Protein AF-A0A3P6DLV8-F1 (afdb_monomer)

pLDDT: mean 71.83, std 14.86, range [35.56, 89.44]

Secondary structure (DSSP, 8-state):
---HHHHHHHHTTSSPPPTTSSS---------S-B-TTT-SBGGGGS----------

Organism: Brassica oleracea (NCBI:txid3712)

Mean predicted aligned error: 16.57 Å

Sequence (57 aa):
ASDPVQRLLFRSGLLSPPPMVAMGRKGGERDTRPVDPMTGRYVDAEKTPAISDNVQA

Solvent-accessible surface area (backbone atoms only — n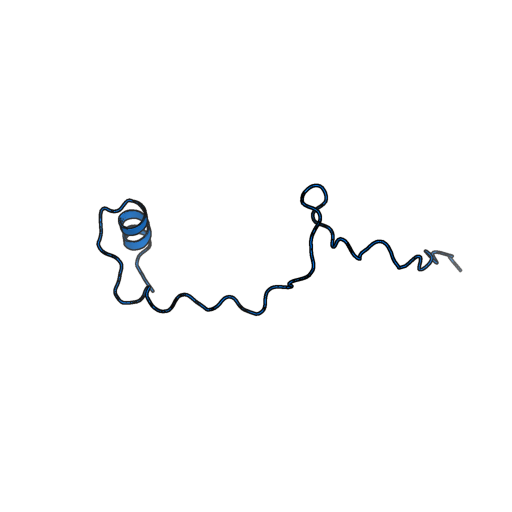ot comparable to full-atom values): 4130 Å² total; per-residue (Å²): 134,82,56,73,65,59,56,52,37,35,74,70,67,77,38,78,81,60,88,76,62,79,71,64,74,75,74,67,91,65,85,78,71,59,56,38,90,90,75,73,42,55,65,76,68,81,80,69,93,78,76,88,82,85,75,90,130

Foldseek 3Di:
DDDPVQVVCVVVVNDDDDPPCVPDPPPDDDPPFDADPVPRHGPPPPPDDDDDPDDDD

Radius of gyration: 22.52 Å; Cα contacts (8 Å, |Δi|>4): 19; chains: 1; bounding box: 45×29×53 Å

Structure (mmCIF, N/CA/C/O backbone):
data_AF-A0A3P6DLV8-F1
#
_entry.id   AF-A0A3P6DLV8-F1
#
loop_
_atom_site.group_PDB
_atom_site.id
_atom_site.type_symbol
_atom_site.label_atom_id
_atom_site.label_alt_id
_atom_site.label_comp_id
_atom_site.label_asym_id
_atom_site.label_entity_id
_atom_site.label_seq_id
_atom_site.pdbx_PDB_ins_code
_atom_site.Cartn_x
_atom_site.Cartn_y
_atom_site.Cartn_z
_atom_site.occupancy
_atom_site.B_iso_or_equiv
_atom_site.auth_seq_id
_atom_site.auth_comp_id
_atom_site.auth_asym_id
_atom_site.auth_atom_id
_atom_site.pdbx_PDB_model_num
ATOM 1 N N . ALA A 1 1 ? -3.341 11.078 8.657 1.00 58.81 1 ALA A N 1
ATOM 2 C CA . ALA A 1 1 ? -2.049 10.363 8.627 1.00 58.81 1 ALA A CA 1
ATOM 3 C C . ALA A 1 1 ? -1.992 9.461 9.855 1.00 58.81 1 ALA A C 1
ATOM 5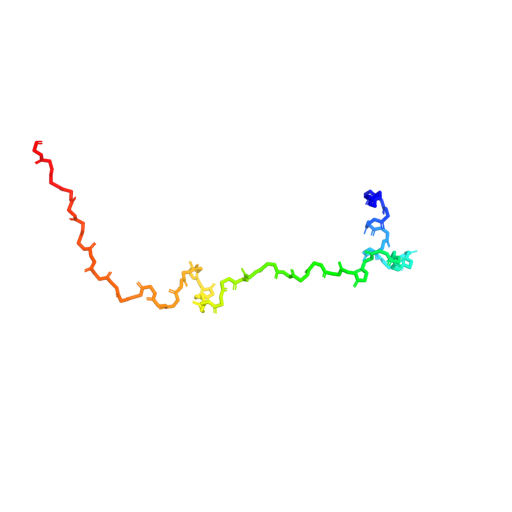 O O . ALA A 1 1 ? -2.297 9.954 10.930 1.00 58.81 1 ALA A O 1
ATOM 6 N N . SER A 1 2 ? -1.726 8.159 9.706 1.00 65.94 2 SER A N 1
ATOM 7 C CA . SER A 1 2 ? -1.600 7.247 10.856 1.00 65.94 2 SER A CA 1
ATOM 8 C C . SER A 1 2 ? -0.261 7.468 11.553 1.00 65.94 2 SER A C 1
ATOM 10 O O . SER A 1 2 ? 0.759 7.584 10.867 1.00 65.94 2 SER A O 1
ATOM 12 N N . ASP A 1 3 ? -0.266 7.456 12.879 1.00 80.06 3 ASP A N 1
ATOM 13 C CA . ASP A 1 3 ? 0.938 7.552 13.699 1.00 80.06 3 ASP A CA 1
ATOM 14 C C . ASP A 1 3 ? 1.942 6.414 13.363 1.00 80.06 3 ASP A C 1
ATOM 16 O O . ASP A 1 3 ? 1.518 5.278 13.098 1.00 80.06 3 ASP A O 1
ATOM 20 N N . PRO A 1 4 ? 3.266 6.669 13.301 1.00 81.38 4 PRO A N 1
ATOM 21 C CA . PRO A 1 4 ? 4.261 5.653 12.951 1.00 81.38 4 PRO A CA 1
ATOM 22 C C . PRO A 1 4 ? 4.217 4.394 13.825 1.00 81.38 4 PRO A C 1
ATOM 24 O O . PRO A 1 4 ? 4.431 3.297 13.301 1.00 81.38 4 PRO A O 1
ATOM 27 N N . VAL A 1 5 ? 3.887 4.521 15.115 1.00 85.31 5 VAL A N 1
ATOM 28 C CA . VAL A 1 5 ? 3.775 3.381 16.039 1.00 85.31 5 VAL A CA 1
ATOM 29 C C . VAL A 1 5 ? 2.573 2.513 15.678 1.00 85.31 5 VAL A C 1
ATOM 31 O O . VAL A 1 5 ? 2.677 1.288 15.625 1.00 85.31 5 VAL A O 1
ATOM 34 N N . GLN A 1 6 ? 1.454 3.137 15.312 1.00 84.75 6 GLN A N 1
ATOM 35 C CA . GLN A 1 6 ? 0.243 2.435 14.891 1.00 84.75 6 GLN A CA 1
ATOM 36 C C . GLN A 1 6 ? 0.483 1.550 13.657 1.00 84.75 6 GLN A C 1
ATOM 38 O O . GLN A 1 6 ? -0.039 0.438 13.572 1.00 84.75 6 GLN A O 1
ATOM 43 N N . ARG A 1 7 ? 1.325 2.003 12.715 1.00 80.75 7 ARG A N 1
ATOM 44 C CA . ARG A 1 7 ? 1.741 1.201 11.548 1.00 80.75 7 ARG A CA 1
ATOM 45 C C . ARG A 1 7 ? 2.589 -0.004 11.940 1.00 80.75 7 ARG A C 1
ATOM 47 O O . ARG A 1 7 ? 2.461 -1.052 11.310 1.00 80.75 7 ARG A O 1
ATOM 54 N N . LEU A 1 8 ? 3.470 0.147 12.928 1.00 86.88 8 LEU A N 1
ATOM 55 C CA . LEU A 1 8 ? 4.320 -0.942 13.402 1.00 86.88 8 LEU A CA 1
ATOM 56 C C . LEU A 1 8 ? 3.492 -2.006 14.135 1.00 86.88 8 LEU A C 1
ATOM 58 O O . LEU A 1 8 ? 3.591 -3.179 13.791 1.00 86.88 8 LEU A O 1
ATOM 62 N N . LEU A 1 9 ? 2.614 -1.584 15.050 1.00 88.75 9 LEU A N 1
ATOM 63 C CA . LEU A 1 9 ? 1.732 -2.470 15.820 1.00 88.75 9 LEU A CA 1
ATOM 64 C C . LEU A 1 9 ? 0.703 -3.202 14.946 1.00 88.75 9 LEU A C 1
ATOM 66 O O . LEU A 1 9 ? 0.391 -4.366 15.189 1.00 88.75 9 LEU A O 1
ATOM 70 N N . PHE A 1 10 ? 0.198 -2.549 13.895 1.00 83.00 10 PHE A N 1
ATOM 71 C CA . PHE A 1 10 ? -0.661 -3.205 12.909 1.00 83.00 10 PHE A CA 1
ATOM 72 C C . PHE A 1 10 ? 0.102 -4.276 12.112 1.00 83.00 10 PHE A C 1
ATOM 74 O O . PHE A 1 10 ? -0.379 -5.395 11.959 1.00 83.00 10 PHE A O 1
ATOM 81 N N . ARG A 1 11 ? 1.321 -3.968 11.643 1.00 81.62 11 ARG A N 1
ATOM 82 C CA . ARG A 1 11 ? 2.167 -4.936 10.918 1.00 81.62 11 ARG A CA 1
ATOM 83 C C . ARG A 1 11 ? 2.594 -6.119 11.786 1.00 81.62 11 ARG A C 1
ATOM 85 O O . ARG A 1 11 ? 2.822 -7.191 11.240 1.00 81.62 11 ARG A O 1
ATOM 92 N N . SER A 1 12 ? 2.702 -5.932 13.101 1.00 89.44 12 SER A N 1
ATOM 93 C CA . SER A 1 12 ? 2.987 -7.011 14.050 1.00 89.44 12 SER A CA 1
ATOM 94 C C . SER A 1 12 ? 1.741 -7.792 14.484 1.00 89.44 12 SER A C 1
ATOM 96 O O . SER A 1 12 ? 1.864 -8.698 15.301 1.00 89.44 12 SER A O 1
ATOM 98 N N . GLY A 1 13 ? 0.547 -7.447 13.983 1.00 85.75 13 GLY A N 1
ATOM 99 C CA . GLY A 1 13 ? -0.709 -8.124 1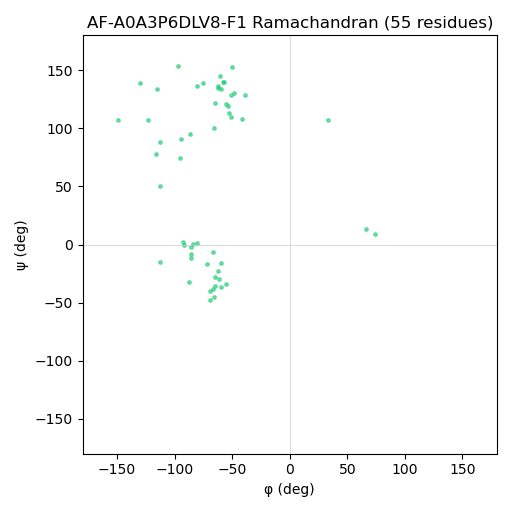4.323 1.00 85.75 13 GLY A CA 1
ATOM 100 C C . GLY A 1 13 ? -1.251 -7.818 15.725 1.00 85.75 13 GLY A C 1
ATOM 101 O O . GLY A 1 13 ? -2.208 -8.454 16.152 1.00 85.75 13 GLY A O 1
ATOM 102 N N . LEU A 1 14 ? -0.669 -6.848 16.441 1.00 87.81 14 LEU A N 1
ATOM 103 C CA . LEU A 1 14 ? -1.080 -6.458 17.801 1.00 87.81 14 LEU A CA 1
ATOM 104 C C . LEU A 1 14 ? -2.224 -5.437 17.816 1.00 87.81 14 LEU A C 1
ATOM 106 O O . LEU A 1 14 ? -2.801 -5.165 18.866 1.00 87.81 14 LEU A O 1
ATOM 110 N N . LEU A 1 15 ? -2.539 -4.850 16.663 1.00 85.69 15 LEU A N 1
ATOM 111 C CA . LEU A 1 15 ? -3.621 -3.889 16.501 1.00 85.69 15 LEU A CA 1
ATOM 112 C C . LEU A 1 15 ? -4.501 -4.293 15.318 1.00 85.69 15 LEU A C 1
ATOM 114 O O . LEU A 1 15 ? -3.993 -4.685 14.268 1.00 85.69 15 LEU A O 1
ATOM 118 N N . SER A 1 16 ? -5.819 -4.161 15.470 1.00 82.00 16 SER A N 1
ATOM 119 C CA . SER A 1 16 ? -6.776 -4.374 14.381 1.00 82.00 16 SER A CA 1
ATOM 120 C C . SER A 1 16 ? -6.520 -3.406 13.212 1.00 82.00 16 SER A C 1
ATOM 122 O O . SER A 1 16 ? -6.151 -2.252 13.459 1.00 82.00 16 SER A O 1
ATOM 124 N N . PRO A 1 17 ? -6.730 -3.825 11.946 1.00 74.62 17 PRO A N 1
ATOM 125 C CA . PRO A 1 17 ? -6.541 -2.966 10.782 1.00 74.62 17 PRO A CA 1
ATOM 126 C C . PRO A 1 17 ? -7.282 -1.638 10.931 1.00 74.62 17 PRO A C 1
ATOM 128 O O . PRO A 1 17 ? -8.482 -1.640 11.215 1.00 74.62 17 PRO A O 1
ATOM 131 N N . PRO A 1 18 ? -6.597 -0.496 10.734 1.00 74.62 18 PRO A N 1
ATOM 132 C CA . PRO A 1 18 ? -7.262 0.791 10.757 1.00 74.62 18 PRO A CA 1
ATOM 133 C C . PRO A 1 18 ? -8.388 0.826 9.708 1.00 74.62 18 PRO A C 1
ATOM 135 O O . PRO A 1 18 ? -8.182 0.381 8.574 1.00 74.62 18 PRO A O 1
ATOM 138 N N . PRO A 1 19 ? -9.550 1.425 10.015 1.00 73.19 19 PRO A N 1
ATOM 139 C CA . PRO A 1 19 ? -10.679 1.507 9.080 1.00 73.19 19 PRO A CA 1
ATOM 140 C C . PRO A 1 19 ? -10.334 2.252 7.773 1.00 73.19 19 PRO A C 1
ATOM 142 O O . PRO A 1 19 ? -11.031 2.127 6.773 1.00 73.19 19 PRO A O 1
ATOM 145 N N . MET A 1 20 ? -9.220 2.995 7.752 1.00 61.91 20 MET A N 1
ATOM 146 C CA . MET A 1 20 ? -8.724 3.764 6.606 1.00 61.91 20 MET A CA 1
ATOM 147 C C . MET A 1 20 ? -7.719 3.013 5.711 1.00 61.91 20 MET A C 1
ATOM 149 O O . MET A 1 20 ? -7.219 3.599 4.754 1.00 61.91 20 MET A O 1
ATOM 153 N N . VAL A 1 21 ? -7.400 1.738 5.981 1.00 61.38 21 VAL A N 1
ATOM 154 C CA . VAL A 1 21 ? -6.510 0.939 5.103 1.00 61.38 21 VAL A CA 1
ATOM 155 C C . VAL A 1 21 ? -7.280 0.260 3.956 1.00 61.38 21 VAL A C 1
ATOM 157 O O . VAL A 1 21 ? -6.671 -0.263 3.029 1.00 61.38 21 VAL A O 1
ATOM 160 N N . ALA A 1 22 ? -8.618 0.311 3.966 1.00 60.19 22 ALA A N 1
ATOM 161 C CA . ALA A 1 22 ? -9.469 -0.337 2.962 1.00 60.19 22 ALA A CA 1
ATOM 162 C C . ALA A 1 22 ? -9.444 0.333 1.571 1.00 60.19 22 ALA A C 1
ATOM 164 O O . ALA A 1 22 ? -9.800 -0.302 0.582 1.00 60.19 22 ALA A O 1
ATOM 165 N N . MET A 1 23 ? -8.971 1.577 1.454 1.00 64.00 23 MET A N 1
ATOM 166 C CA . MET A 1 23 ? -8.613 2.160 0.157 1.00 64.00 23 MET A CA 1
ATOM 167 C C . MET A 1 23 ? -7.115 1.974 -0.073 1.00 64.00 23 MET A C 1
ATOM 169 O O . MET A 1 23 ? -6.308 2.899 0.031 1.00 64.00 23 MET A O 1
ATOM 173 N N . GLY A 1 24 ? -6.736 0.732 -0.383 1.00 66.50 24 GLY A N 1
ATOM 174 C CA . GLY A 1 24 ? -5.4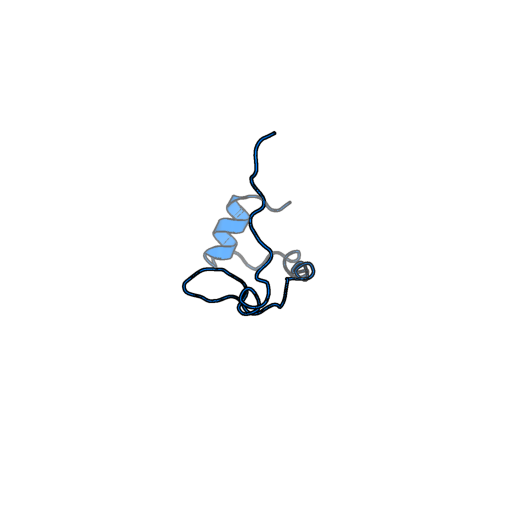59 0.467 -1.024 1.00 66.50 24 GLY A CA 1
ATOM 175 C C . GLY A 1 24 ? -5.392 1.331 -2.276 1.00 66.50 24 GLY A C 1
ATOM 176 O O . GLY A 1 24 ? -6.265 1.242 -3.139 1.00 66.50 24 GLY A O 1
ATOM 177 N N . ARG A 1 25 ? -4.398 2.219 -2.343 1.00 66.81 25 ARG A N 1
ATOM 178 C CA . ARG A 1 25 ? -4.114 3.014 -3.542 1.00 66.81 25 ARG A CA 1
ATOM 179 C C . ARG A 1 25 ? -4.039 2.006 -4.682 1.00 66.81 25 ARG A C 1
ATOM 181 O O . ARG A 1 25 ? -3.116 1.190 -4.683 1.00 66.81 25 ARG A O 1
ATOM 188 N N . LYS A 1 26 ? -5.022 2.006 -5.591 1.00 73.56 26 LYS A N 1
ATOM 189 C CA . LYS A 1 26 ? -4.880 1.289 -6.858 1.00 73.56 26 LYS A CA 1
ATOM 190 C C . LYS A 1 26 ? -3.571 1.816 -7.423 1.00 73.56 26 LYS A C 1
ATOM 192 O O . LYS A 1 26 ? -3.448 3.028 -7.596 1.00 73.56 26 LYS A O 1
ATOM 197 N N . GLY A 1 27 ? -2.559 0.948 -7.507 1.00 71.31 27 GLY A N 1
ATOM 198 C CA . GLY A 1 27 ? -1.242 1.352 -7.979 1.00 71.31 27 GLY A CA 1
ATOM 199 C C . GLY A 1 27 ? -1.447 2.141 -9.262 1.00 71.31 27 GLY A C 1
ATOM 200 O O . GLY A 1 27 ? -2.227 1.704 -10.108 1.00 71.31 27 GLY A O 1
ATOM 201 N N . GLY A 1 28 ? -0.828 3.321 -9.360 1.00 76.81 28 G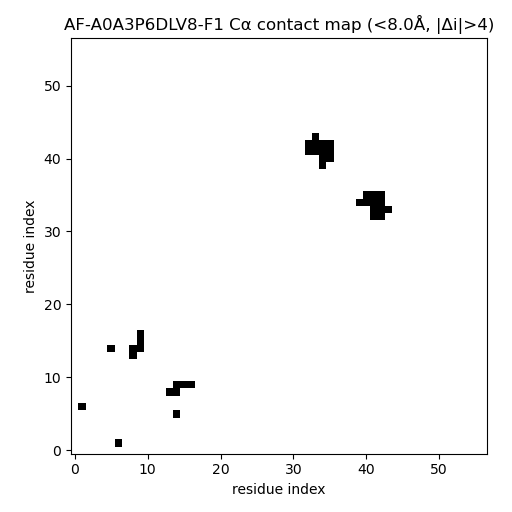LY A N 1
ATOM 202 C CA . GLY A 1 28 ? -0.774 4.030 -10.635 1.00 76.81 28 GLY A CA 1
ATOM 203 C C 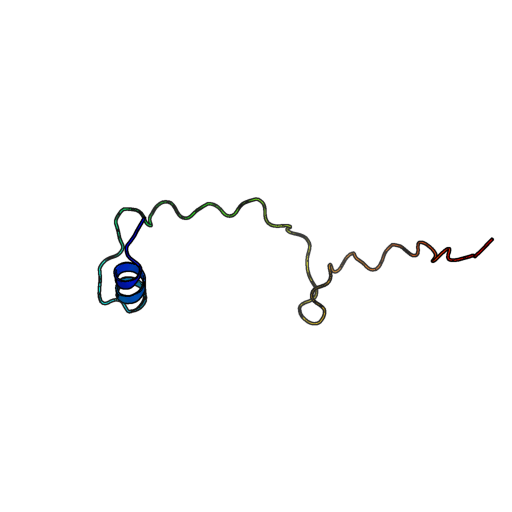. GLY A 1 28 ? -0.290 3.065 -11.712 1.00 76.81 28 GLY A C 1
ATOM 204 O O . GLY A 1 28 ? 0.382 2.084 -11.376 1.00 76.81 28 GLY A O 1
ATOM 205 N N . GLU A 1 29 ? -0.689 3.311 -12.957 1.00 81.38 29 GLU A N 1
ATOM 206 C CA . GLU A 1 29 ? -0.360 2.460 -14.099 1.00 81.38 29 GLU A CA 1
ATOM 207 C C . GLU A 1 29 ? 1.100 2.010 -14.007 1.00 81.38 29 GLU A C 1
ATOM 209 O O . GLU A 1 29 ? 2.034 2.811 -14.069 1.00 81.38 29 GLU A O 1
ATOM 214 N N . ARG A 1 30 ? 1.282 0.724 -13.698 1.00 74.69 30 ARG A N 1
ATOM 215 C CA . ARG A 1 30 ? 2.606 0.123 -13.686 1.00 74.69 30 ARG A CA 1
ATOM 216 C C . ARG A 1 30 ? 2.915 -0.193 -15.129 1.00 74.69 30 ARG A C 1
ATOM 218 O O . ARG A 1 30 ? 2.055 -0.731 -15.823 1.00 74.69 30 ARG A O 1
ATOM 225 N N . ASP A 1 31 ? 4.135 0.103 -15.547 1.00 77.50 31 ASP A N 1
ATOM 226 C CA . ASP A 1 31 ? 4.627 -0.433 -16.803 1.00 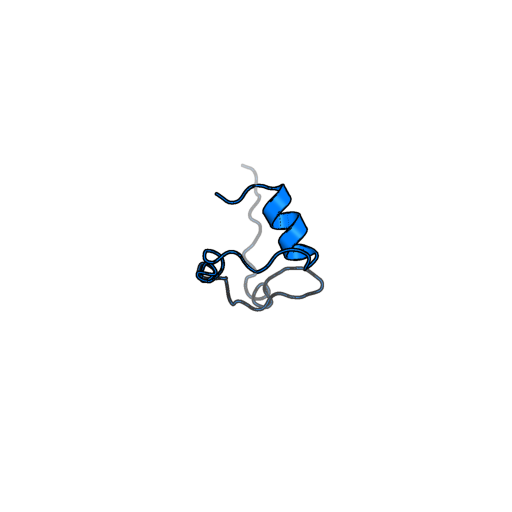77.50 31 ASP A CA 1
ATOM 227 C C . ASP A 1 31 ? 4.488 -1.964 -16.750 1.00 77.50 31 ASP A C 1
ATOM 229 O O . ASP A 1 31 ? 4.958 -2.613 -15.810 1.00 77.50 31 ASP A O 1
ATOM 233 N N . THR A 1 32 ? 3.732 -2.516 -17.696 1.00 80.31 32 THR A N 1
ATOM 234 C CA . THR A 1 32 ? 3.424 -3.950 -17.778 1.00 80.31 32 THR A CA 1
ATOM 235 C C . THR A 1 32 ? 4.427 -4.698 -18.644 1.00 80.31 32 THR A C 1
ATOM 237 O O . THR A 1 32 ? 4.309 -5.916 -18.789 1.00 80.31 32 THR A O 1
ATOM 240 N N . ARG A 1 33 ? 5.417 -3.996 -19.217 1.00 85.31 33 ARG A N 1
ATOM 241 C CA . ARG A 1 33 ? 6.438 -4.628 -20.043 1.00 85.31 33 ARG A CA 1
ATOM 242 C C . ARG A 1 33 ? 7.204 -5.678 -19.236 1.00 85.31 33 ARG A C 1
ATOM 244 O O . ARG A 1 33 ? 7.621 -5.400 -18.108 1.00 85.31 33 ARG A O 1
ATOM 251 N N . PRO A 1 34 ? 7.412 -6.876 -19.804 1.00 84.06 34 PRO A N 1
ATOM 252 C CA . PRO A 1 34 ? 8.185 -7.915 -19.148 1.00 84.06 34 PRO A CA 1
ATOM 253 C C . PRO A 1 34 ? 9.620 -7.428 -18.934 1.00 84.06 34 PRO A C 1
ATOM 255 O O . PRO A 1 34 ? 10.240 -6.852 -19.831 1.00 84.06 34 PRO A O 1
ATOM 258 N N . VAL A 1 35 ? 10.137 -7.656 -17.730 1.00 87.44 35 VAL A N 1
ATOM 259 C CA . VAL A 1 35 ? 11.496 -7.298 -17.320 1.00 87.44 35 VAL A CA 1
ATOM 260 C C . VAL A 1 35 ? 12.258 -8.580 -17.022 1.00 87.44 35 VAL A C 1
ATOM 262 O O . VAL A 1 35 ? 11.740 -9.463 -16.338 1.00 87.44 35 VAL A O 1
ATOM 265 N N . ASP A 1 36 ? 13.481 -8.680 -17.532 1.00 86.06 36 ASP A N 1
ATOM 266 C CA . ASP A 1 36 ? 14.380 -9.784 -17.227 1.00 86.06 36 ASP A CA 1
ATOM 267 C C . ASP A 1 36 ? 14.755 -9.750 -15.731 1.00 86.06 36 ASP A C 1
ATOM 269 O O . ASP A 1 36 ? 15.315 -8.751 -15.261 1.00 86.06 36 ASP A O 1
ATOM 273 N N . PRO A 1 37 ? 14.478 -10.824 -14.968 1.00 85.25 37 PRO A N 1
ATOM 274 C CA . PRO A 1 37 ? 14.775 -10.879 -13.541 1.00 85.25 37 P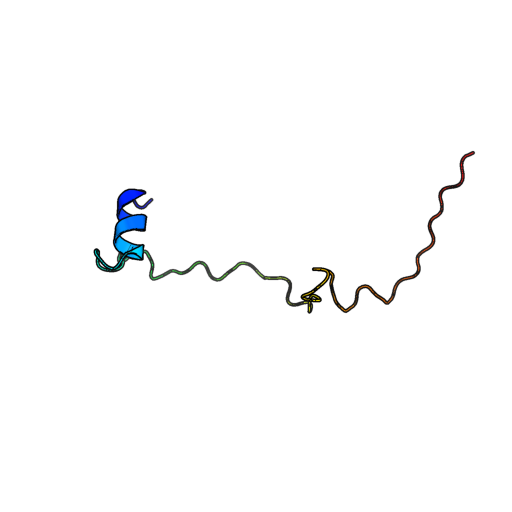RO A CA 1
ATOM 275 C C . PRO A 1 37 ? 16.271 -10.775 -13.218 1.00 85.25 37 PRO A C 1
ATOM 277 O O . PRO A 1 37 ? 16.608 -10.395 -12.098 1.00 85.25 37 PRO A O 1
ATOM 280 N N . MET A 1 38 ? 17.165 -11.108 -14.155 1.00 87.19 38 MET A N 1
ATOM 281 C CA . MET A 1 38 ? 18.609 -11.083 -13.920 1.00 87.19 38 MET A CA 1
ATOM 282 C C . MET A 1 38 ? 19.232 -9.709 -14.190 1.00 87.19 38 MET A C 1
ATOM 284 O O . MET A 1 38 ? 20.198 -9.327 -13.532 1.00 87.19 38 MET A O 1
ATOM 288 N N . THR A 1 39 ? 18.685 -8.949 -15.142 1.00 82.75 39 THR A N 1
ATOM 289 C CA . THR A 1 39 ? 19.270 -7.669 -15.583 1.00 82.75 39 THR A CA 1
ATOM 290 C C . THR A 1 39 ? 18.429 -6.445 -15.242 1.00 82.75 39 THR A C 1
ATOM 292 O O . THR A 1 39 ? 18.928 -5.321 -15.325 1.00 82.75 39 THR A O 1
ATOM 295 N N . GLY A 1 40 ? 17.158 -6.625 -14.875 1.00 83.44 40 GLY A N 1
ATOM 296 C CA . GLY A 1 40 ? 16.233 -5.522 -14.618 1.00 83.44 40 GLY A CA 1
ATOM 297 C C . GLY A 1 40 ? 15.888 -4.700 -15.866 1.00 83.44 40 GLY A C 1
ATOM 298 O O . GLY A 1 40 ? 15.334 -3.609 -15.739 1.00 83.44 40 GLY A O 1
ATOM 299 N N . ARG A 1 41 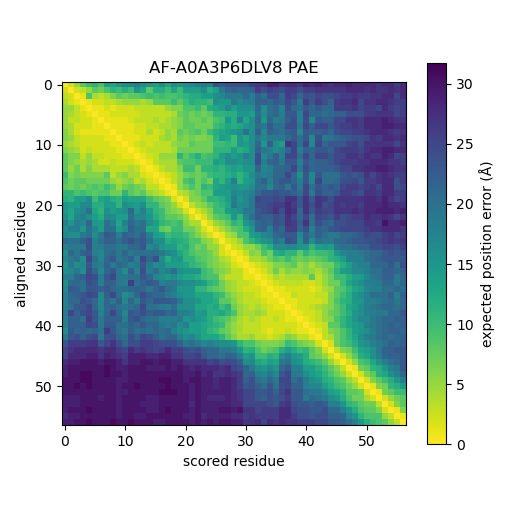? 16.215 -5.192 -17.070 1.00 85.75 41 ARG A N 1
ATOM 300 C CA . ARG A 1 41 ? 15.913 -4.540 -18.354 1.00 85.75 41 ARG A CA 1
ATOM 301 C C . ARG A 1 41 ? 14.647 -5.115 -18.978 1.00 85.75 41 ARG A C 1
ATOM 303 O O . ARG A 1 41 ? 14.309 -6.270 -18.746 1.00 85.75 41 ARG A O 1
ATOM 310 N N . TYR A 1 42 ? 13.958 -4.320 -19.794 1.00 88.50 42 TYR A N 1
ATOM 311 C CA . TYR A 1 42 ? 12.817 -4.813 -20.565 1.00 88.50 42 TYR A CA 1
ATOM 312 C C . TYR A 1 42 ? 13.262 -5.898 -21.547 1.00 88.50 42 TYR A C 1
ATOM 314 O O . TYR A 1 42 ? 14.268 -5.723 -22.231 1.00 88.50 42 TYR A O 1
ATOM 322 N N . VAL A 1 43 ? 12.495 -6.983 -21.641 1.00 82.25 43 VAL A N 1
ATOM 323 C CA . VAL A 1 43 ? 12.790 -8.113 -22.540 1.00 82.25 43 VAL A CA 1
ATOM 324 C C . VAL A 1 43 ? 12.800 -7.665 -24.011 1.00 82.25 43 VAL A C 1
ATOM 326 O O . VAL A 1 43 ? 13.588 -8.163 -24.805 1.00 82.25 43 VAL A O 1
ATOM 329 N N . ASP A 1 44 ? 12.017 -6.639 -24.358 1.00 69.19 44 ASP A N 1
ATOM 330 C CA . ASP A 1 44 ? 11.955 -6.076 -25.716 1.00 69.19 44 ASP A CA 1
ATOM 331 C C . ASP A 1 44 ? 13.109 -5.108 -26.051 1.00 69.19 44 ASP A C 1
ATOM 333 O O . ASP A 1 44 ? 13.149 -4.542 -27.146 1.00 69.19 44 ASP A O 1
ATOM 337 N N . ALA A 1 45 ? 14.058 -4.881 -25.132 1.00 61.69 45 ALA A N 1
ATOM 338 C CA . ALA A 1 45 ? 15.175 -3.953 -25.342 1.00 61.69 45 ALA A CA 1
ATOM 339 C C . ALA A 1 45 ? 16.163 -4.406 -26.437 1.00 61.69 45 ALA A C 1
ATOM 341 O O . ALA A 1 45 ? 17.064 -3.650 -26.795 1.00 61.69 45 ALA A O 1
ATOM 342 N N . GLU A 1 46 ? 16.002 -5.611 -26.991 1.00 59.16 46 GLU A N 1
ATOM 343 C CA . GLU A 1 46 ? 16.920 -6.181 -27.981 1.00 59.16 46 GLU A CA 1
ATOM 344 C C . GLU A 1 46 ? 16.639 -5.769 -29.439 1.00 59.16 46 GLU A C 1
ATOM 346 O O . GLU A 1 46 ? 17.421 -6.119 -30.322 1.00 59.16 46 GLU A O 1
ATOM 351 N N . LYS A 1 47 ? 15.590 -4.979 -29.736 1.00 57.25 47 LYS A N 1
ATOM 352 C CA . LYS A 1 47 ? 15.295 -4.550 -31.122 1.00 57.25 47 LYS A CA 1
ATOM 353 C C . LYS A 1 47 ? 15.468 -3.054 -31.411 1.00 57.25 47 LYS A C 1
ATOM 355 O O . LYS A 1 47 ? 14.629 -2.457 -32.085 1.00 57.25 47 LYS A O 1
ATOM 360 N N . THR A 1 48 ? 16.614 -2.488 -31.033 1.00 46.44 48 THR A N 1
ATOM 361 C CA . THR A 1 48 ? 17.125 -1.279 -31.705 1.00 46.44 48 THR A CA 1
ATOM 362 C C . THR A 1 48 ? 18.657 -1.237 -31.703 1.00 46.44 48 THR A C 1
ATOM 364 O O . THR A 1 48 ? 19.250 -0.925 -30.672 1.00 46.44 48 THR A O 1
ATOM 367 N N . PRO A 1 49 ? 19.343 -1.467 -32.838 1.00 51.47 49 PRO A N 1
ATOM 368 C CA . PRO A 1 49 ? 20.679 -0.936 -33.034 1.00 51.47 49 PRO A CA 1
ATOM 369 C C . PRO A 1 49 ? 20.527 0.479 -33.605 1.00 51.47 49 PRO A C 1
ATOM 371 O O . PRO A 1 49 ? 20.350 0.657 -34.806 1.00 51.47 49 PRO A O 1
ATOM 374 N N . ALA A 1 50 ? 20.563 1.496 -32.749 1.00 47.56 50 ALA A N 1
ATOM 375 C CA . ALA A 1 50 ? 20.742 2.880 -33.183 1.00 47.56 50 ALA A CA 1
ATOM 376 C C . ALA A 1 50 ? 22.067 3.394 -32.612 1.00 47.56 50 ALA A C 1
ATOM 378 O O . ALA A 1 50 ? 22.114 4.014 -31.558 1.00 47.56 50 ALA A O 1
ATOM 379 N N . ILE A 1 51 ? 23.133 2.955 -33.283 1.00 50.41 51 ILE A N 1
ATOM 380 C CA . ILE A 1 51 ? 24.315 3.723 -33.689 1.00 50.41 51 ILE A CA 1
ATOM 381 C C . ILE A 1 51 ? 24.725 4.842 -32.716 1.00 50.41 51 ILE A C 1
ATOM 383 O O . ILE A 1 51 ? 24.118 5.908 -32.650 1.00 50.41 51 ILE A O 1
ATOM 387 N N . SER A 1 52 ? 25.823 4.590 -32.007 1.00 52.81 52 SER A N 1
ATOM 388 C CA . SER A 1 52 ? 26.616 5.608 -31.329 1.00 52.81 52 SER A CA 1
ATOM 389 C C . SER A 1 52 ? 27.266 6.532 -32.362 1.00 52.81 52 SER A C 1
ATOM 391 O O . SER A 1 52 ? 28.317 6.189 -32.897 1.00 52.81 52 SER A O 1
ATOM 393 N N . ASP A 1 53 ? 26.703 7.713 -32.597 1.00 44.62 53 ASP A N 1
ATOM 394 C CA . ASP A 1 53 ? 27.430 8.796 -33.265 1.00 44.62 53 ASP A CA 1
ATOM 395 C C . ASP A 1 53 ? 28.049 9.705 -32.203 1.00 44.62 53 ASP A C 1
ATOM 397 O O . ASP A 1 53 ? 27.445 10.655 -31.710 1.00 44.62 53 ASP A O 1
ATOM 401 N N . ASN A 1 54 ? 29.284 9.373 -31.830 1.00 48.47 54 ASN A N 1
ATOM 402 C CA . ASN A 1 54 ? 30.199 10.297 -31.176 1.00 48.47 54 ASN A CA 1
ATOM 403 C C . ASN A 1 54 ? 31.345 10.561 -32.162 1.00 48.47 54 ASN A C 1
ATOM 405 O O . ASN A 1 54 ? 32.344 9.843 -32.169 1.00 48.47 54 ASN A O 1
ATOM 409 N N . VAL A 1 55 ? 31.169 11.560 -33.031 1.00 44.78 55 VAL A N 1
ATOM 410 C CA . VAL A 1 55 ? 32.252 12.137 -33.836 1.00 44.78 55 VAL A CA 1
ATOM 411 C C . VAL A 1 55 ? 32.314 13.631 -33.554 1.00 44.78 55 VAL A C 1
ATOM 413 O O . VAL A 1 55 ? 31.462 14.416 -33.956 1.00 44.78 55 VAL A O 1
ATOM 416 N N . GLN A 1 56 ? 33.366 13.958 -32.816 1.00 40.44 56 GLN A N 1
ATOM 417 C CA . GLN A 1 56 ? 34.047 15.238 -32.717 1.00 40.44 56 GLN A CA 1
ATOM 418 C C . GLN A 1 56 ? 34.160 15.954 -34.081 1.00 40.44 56 GLN A C 1
ATOM 420 O O . GLN A 1 56 ? 34.707 15.377 -35.023 1.00 40.44 56 GLN A O 1
ATOM 425 N N . ALA A 1 57 ? 33.749 17.223 -34.148 1.00 35.56 57 ALA A N 1
ATOM 426 C CA . ALA A 1 57 ? 34.263 18.228 -35.085 1.00 35.56 57 ALA A CA 1
ATOM 427 C C . ALA A 1 57 ? 34.186 19.614 -34.435 1.00 35.56 57 ALA A C 1
ATOM 429 O O . ALA A 1 57 ? 33.101 19.949 -33.908 1.00 35.56 57 ALA A O 1
#